Protein AF-A0A7S2PJB1-F1 (afdb_monomer_lite)

Structure (mmCIF, N/CA/C/O backbone):
data_AF-A0A7S2PJB1-F1
#
_entry.id   AF-A0A7S2PJB1-F1
#
loop_
_atom_site.group_PDB
_atom_site.id
_atom_site.type_symbol
_atom_site.label_atom_id
_atom_site.label_alt_id
_atom_site.label_comp_id
_a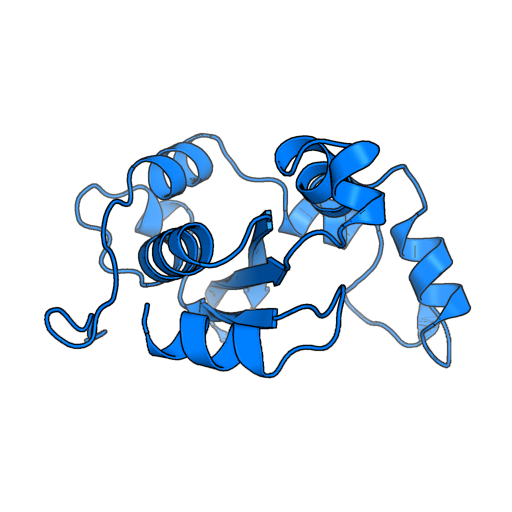tom_site.label_asym_id
_atom_site.label_entity_id
_atom_site.label_seq_id
_atom_site.pdbx_PDB_ins_code
_atom_site.Cartn_x
_atom_site.Cartn_y
_atom_site.Cartn_z
_atom_site.occupancy
_atom_site.B_iso_or_equiv
_atom_site.auth_seq_id
_atom_site.auth_comp_id
_atom_site.auth_asym_id
_atom_site.auth_atom_id
_atom_site.pdbx_PDB_model_num
ATOM 1 N N . GLN A 1 1 ? -11.283 7.755 9.369 1.00 96.25 1 GLN A N 1
ATOM 2 C CA . GLN A 1 1 ? -11.617 6.335 9.545 1.00 96.25 1 GLN A CA 1
ATOM 3 C C . GLN A 1 1 ? -12.907 6.080 8.795 1.00 96.25 1 GLN A C 1
ATOM 5 O O . GLN A 1 1 ? -12.915 5.329 7.839 1.00 96.25 1 GLN A O 1
ATOM 10 N N . GLU A 1 2 ? -13.939 6.840 9.127 1.00 98.06 2 GLU A N 1
ATOM 11 C CA . GLU A 1 2 ? -15.276 6.902 8.548 1.00 98.06 2 GLU A CA 1
ATOM 12 C C . GLU A 1 2 ? -15.273 6.995 7.019 1.00 98.06 2 GLU A C 1
ATOM 14 O O . GLU A 1 2 ? -16.007 6.259 6.367 1.00 98.06 2 GLU A O 1
ATOM 19 N N . PHE A 1 3 ? -14.406 7.830 6.430 1.00 97.62 3 PHE A N 1
ATOM 20 C CA . PHE A 1 3 ? -14.237 7.865 4.974 1.00 97.62 3 PHE A CA 1
ATOM 21 C C . PHE A 1 3 ? -13.789 6.508 4.409 1.00 97.62 3 PHE A C 1
ATOM 23 O O . PHE A 1 3 ? -14.390 6.017 3.457 1.00 97.62 3 PHE A O 1
ATOM 30 N N . TYR A 1 4 ? -12.770 5.880 5.003 1.00 98.06 4 TYR A N 1
ATOM 31 C CA . TYR A 1 4 ? -12.290 4.569 4.561 1.00 98.06 4 TYR A CA 1
ATOM 32 C C . TYR A 1 4 ? -13.310 3.466 4.847 1.00 98.06 4 TYR A C 1
ATOM 34 O O . TYR A 1 4 ? -13.507 2.604 3.996 1.00 98.06 4 TYR A O 1
ATOM 42 N N . SER A 1 5 ? -14.020 3.520 5.979 1.00 98.25 5 SER A N 1
ATOM 43 C CA . SER A 1 5 ? -15.115 2.595 6.285 1.00 98.25 5 SER A CA 1
ATOM 44 C C . SER A 1 5 ? -16.213 2.689 5.232 1.00 98.25 5 SER A C 1
ATOM 46 O O . SER A 1 5 ? -16.674 1.671 4.728 1.00 98.25 5 SER A O 1
ATOM 48 N N . TYR A 1 6 ? -16.587 3.906 4.830 1.00 98.19 6 TYR A N 1
ATOM 49 C CA . TYR A 1 6 ? -17.536 4.112 3.744 1.00 98.19 6 TYR A CA 1
ATOM 50 C C . TYR A 1 6 ? -16.988 3.612 2.402 1.00 98.19 6 TYR A C 1
ATOM 52 O O . TYR A 1 6 ? -17.703 2.916 1.682 1.00 98.19 6 TYR A O 1
ATOM 60 N N . ALA A 1 7 ? -15.727 3.903 2.074 1.00 97.75 7 ALA A N 1
ATOM 61 C CA . ALA A 1 7 ? -15.087 3.417 0.854 1.00 97.75 7 ALA A CA 1
ATOM 62 C C . ALA A 1 7 ? -15.089 1.880 0.780 1.00 97.75 7 ALA A C 1
ATOM 64 O O . ALA A 1 7 ? -15.421 1.330 -0.267 1.00 97.75 7 ALA A O 1
ATOM 65 N N . ALA A 1 8 ? -14.825 1.191 1.895 1.00 97.50 8 ALA A N 1
ATOM 66 C CA . ALA A 1 8 ? -14.876 -0.267 1.977 1.00 97.50 8 ALA A CA 1
ATOM 67 C C . ALA A 1 8 ? -16.264 -0.827 1.610 1.00 97.50 8 ALA A C 1
ATOM 69 O O . ALA A 1 8 ? -16.343 -1.843 0.928 1.00 97.50 8 ALA A O 1
ATOM 70 N N . THR A 1 9 ? -17.360 -0.131 1.952 1.00 97.31 9 THR A N 1
ATOM 71 C CA . THR A 1 9 ? -18.727 -0.541 1.547 1.00 97.31 9 THR A CA 1
ATOM 72 C C . THR A 1 9 ? -18.995 -0.432 0.043 1.00 97.31 9 THR A C 1
ATOM 74 O O . THR A 1 9 ? -20.016 -0.918 -0.442 1.00 97.31 9 THR A O 1
ATOM 77 N N . ARG A 1 10 ? -18.117 0.250 -0.700 1.00 98.00 10 ARG A N 1
ATOM 78 C CA . ARG A 1 10 ? -18.237 0.462 -2.149 1.00 98.00 10 ARG A CA 1
ATOM 79 C C . ARG A 1 10 ? -17.320 -0.443 -2.964 1.00 98.00 10 ARG A C 1
ATOM 81 O O . ARG A 1 10 ? -17.403 -0.412 -4.189 1.00 98.00 10 ARG A O 1
ATOM 88 N N . LEU A 1 11 ? -16.472 -1.234 -2.312 1.00 97.62 11 LEU A N 1
ATOM 89 C CA . LEU A 1 11 ? -15.641 -2.232 -2.974 1.00 97.62 11 LEU A CA 1
ATOM 90 C C . LEU A 1 11 ? -16.442 -3.518 -3.206 1.00 97.62 11 LEU A C 1
ATOM 92 O O . LEU A 1 11 ? -17.277 -3.905 -2.389 1.00 97.62 11 LEU A O 1
ATOM 96 N N . ASN A 1 12 ? -16.164 -4.197 -4.319 1.00 97.00 12 ASN A N 1
ATOM 97 C CA . ASN A 1 12 ? -16.647 -5.561 -4.532 1.00 97.00 12 ASN A CA 1
ATOM 98 C C . ASN A 1 12 ? -16.002 -6.523 -3.518 1.00 97.00 12 ASN A C 1
ATOM 100 O O . ASN A 1 12 ? -14.987 -6.194 -2.900 1.00 97.00 12 ASN A O 1
ATOM 104 N N . SER A 1 13 ? -16.553 -7.735 -3.386 1.00 94.50 13 SER A N 1
ATOM 105 C CA . SER A 1 13 ? -15.886 -8.816 -2.644 1.00 94.50 13 SER A CA 1
ATOM 106 C C . SER A 1 13 ? -14.473 -9.038 -3.197 1.00 94.50 13 SER A C 1
ATOM 108 O O . SER A 1 13 ? -14.304 -9.141 -4.412 1.00 94.50 13 SER A O 1
ATOM 110 N N . GLY A 1 14 ? -13.465 -9.047 -2.319 1.00 91.88 14 GLY A N 1
ATOM 111 C CA . GLY A 1 14 ? -12.049 -9.117 -2.706 1.00 91.88 14 GLY A CA 1
ATOM 112 C C . GLY A 1 14 ? -11.500 -7.846 -3.370 1.00 91.88 14 GLY A C 1
ATOM 113 O O . GLY A 1 14 ? -10.412 -7.865 -3.937 1.00 91.88 14 GLY A O 1
ATOM 114 N N . GLY A 1 15 ? -12.245 -6.739 -3.341 1.00 96.94 15 GLY A N 1
ATOM 115 C CA . GLY A 1 15 ? -11.804 -5.458 -3.881 1.00 96.94 15 GLY A CA 1
ATOM 116 C C . GLY A 1 15 ? -10.650 -4.851 -3.080 1.00 96.94 15 GLY A C 1
ATOM 117 O O . GLY A 1 15 ? -10.554 -5.020 -1.864 1.00 96.94 15 GLY A O 1
ATOM 118 N N . VAL A 1 16 ? -9.796 -4.100 -3.777 1.00 97.88 16 VAL A N 1
ATOM 119 C CA . VAL A 1 16 ? -8.575 -3.504 -3.223 1.00 97.88 16 VAL A CA 1
ATOM 120 C C . VAL A 1 16 ? -8.668 -1.981 -3.267 1.00 97.88 16 VAL A C 1
ATOM 122 O O . VAL A 1 16 ? -9.065 -1.398 -4.276 1.00 97.88 16 VAL A O 1
ATOM 125 N N . PHE A 1 17 ? -8.273 -1.333 -2.175 1.00 98.56 17 PHE A N 1
ATOM 126 C CA . PHE A 1 17 ? -8.084 0.108 -2.071 1.00 98.56 17 PHE A CA 1
ATOM 127 C C . PHE A 1 17 ? -6.590 0.435 -2.047 1.00 98.56 17 PHE A C 1
ATOM 129 O O . PHE A 1 17 ? -5.814 -0.222 -1.357 1.00 98.56 17 PHE A O 1
ATOM 136 N N . VAL A 1 18 ? -6.176 1.475 -2.771 1.00 98.44 18 VAL A N 1
ATOM 137 C CA . VAL A 1 18 ? -4.796 1.976 -2.741 1.00 98.44 18 VAL A CA 1
ATOM 138 C C . VAL A 1 18 ? -4.823 3.494 -2.659 1.00 98.44 18 VAL A C 1
ATOM 140 O O . VAL A 1 18 ? -5.546 4.145 -3.412 1.00 98.44 18 VAL A O 1
ATOM 143 N N . THR A 1 19 ? -4.011 4.069 -1.772 1.00 98.31 19 THR A N 1
ATOM 144 C CA . THR A 1 19 ? -3.825 5.522 -1.682 1.00 98.31 19 THR A CA 1
ATOM 145 C C . THR A 1 19 ? -2.351 5.888 -1.590 1.00 98.31 19 THR A C 1
ATOM 147 O O . THR A 1 19 ? -1.558 5.188 -0.960 1.00 98.31 19 THR A O 1
ATOM 150 N N . GLN A 1 20 ? -1.991 7.028 -2.184 1.00 97.25 20 GLN A N 1
ATOM 151 C CA . GLN A 1 20 ? -0.754 7.720 -1.827 1.00 97.25 20 GLN A CA 1
ATOM 152 C C . GLN A 1 20 ? -0.825 8.164 -0.360 1.00 97.25 20 GLN A C 1
ATOM 154 O O . GLN A 1 20 ? -1.911 8.458 0.149 1.00 97.25 20 GLN A O 1
ATOM 159 N N . ALA A 1 21 ? 0.320 8.203 0.309 1.00 95.69 21 ALA A N 1
ATOM 160 C CA . ALA A 1 21 ? 0.399 8.433 1.743 1.00 95.69 21 ALA A CA 1
ATOM 161 C C . ALA A 1 21 ? 1.606 9.300 2.146 1.00 95.69 21 ALA A C 1
ATOM 163 O O . ALA A 1 21 ? 2.157 9.152 3.234 1.00 95.69 21 ALA A O 1
ATOM 164 N N . GLY A 1 22 ? 1.999 10.230 1.272 1.00 93.94 22 GLY A N 1
ATOM 165 C CA . GLY A 1 22 ? 2.991 11.259 1.579 1.00 93.94 22 GLY A CA 1
ATOM 166 C C . GLY A 1 22 ? 4.434 10.764 1.673 1.00 93.94 22 GLY A C 1
ATOM 167 O O . GLY A 1 22 ? 4.820 9.761 1.080 1.00 93.94 22 GLY A O 1
ATOM 168 N N . VAL A 1 23 ? 5.262 11.508 2.404 1.00 93.38 23 VAL A N 1
ATOM 169 C CA . VAL A 1 23 ? 6.697 11.226 2.552 1.00 93.38 23 VAL A CA 1
ATOM 170 C C . VAL A 1 23 ? 6.923 9.953 3.374 1.00 93.38 23 VAL A C 1
ATOM 172 O O . VAL A 1 23 ? 6.441 9.845 4.499 1.00 93.38 23 VAL A O 1
ATOM 175 N N . ALA A 1 24 ? 7.725 9.031 2.837 1.00 93.62 24 ALA A N 1
ATOM 176 C CA . ALA A 1 24 ? 8.105 7.760 3.464 1.00 93.62 24 ALA A CA 1
ATOM 177 C C . ALA A 1 24 ? 9.627 7.640 3.677 1.00 93.62 24 ALA A C 1
ATOM 179 O O . ALA A 1 24 ? 10.188 6.543 3.705 1.00 93.62 24 ALA A O 1
ATOM 180 N N . GLU A 1 25 ? 10.319 8.775 3.790 1.00 89.31 25 GLU A N 1
ATOM 181 C CA . GLU A 1 25 ? 11.775 8.829 3.909 1.00 89.31 25 GLU A CA 1
ATOM 182 C C . GLU A 1 25 ? 12.245 8.353 5.300 1.00 89.31 25 GLU A C 1
ATOM 184 O O . GLU A 1 25 ? 11.933 9.028 6.286 1.00 89.31 25 GLU A O 1
ATOM 189 N N . PRO A 1 26 ? 13.026 7.251 5.413 1.00 81.50 26 PRO A N 1
ATOM 190 C CA . PRO A 1 26 ? 13.442 6.642 6.679 1.00 81.50 26 PRO A CA 1
ATOM 191 C C . PRO A 1 26 ? 13.983 7.614 7.725 1.00 81.50 26 PRO A C 1
ATOM 193 O O . PRO A 1 26 ? 13.657 7.482 8.902 1.00 81.50 26 PRO A O 1
ATOM 196 N N . VAL A 1 27 ? 14.792 8.591 7.305 1.00 79.75 27 VAL A N 1
ATOM 197 C CA . VAL A 1 27 ? 15.393 9.582 8.211 1.00 79.75 27 VAL A CA 1
ATOM 198 C C . VAL A 1 27 ? 14.327 10.465 8.855 1.00 79.75 27 VAL A C 1
ATOM 200 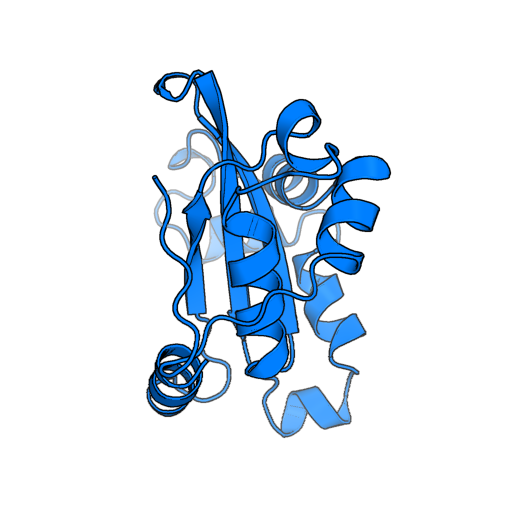O O . VAL A 1 27 ? 14.442 10.786 10.029 1.00 79.75 27 VAL A O 1
ATOM 203 N N . ILE A 1 28 ? 13.279 10.823 8.113 1.00 79.19 28 ILE A N 1
ATOM 204 C CA . ILE A 1 28 ? 12.200 11.697 8.585 1.00 79.19 28 ILE A CA 1
ATOM 205 C C . ILE A 1 28 ? 11.216 10.899 9.444 1.00 79.19 28 ILE A C 1
ATOM 207 O O . ILE A 1 28 ? 10.797 11.356 10.510 1.00 79.19 28 ILE A O 1
ATOM 211 N N . ILE A 1 29 ? 10.860 9.689 9.009 1.00 81.44 29 ILE A N 1
ATOM 212 C CA . ILE A 1 29 ? 9.869 8.853 9.702 1.00 81.44 29 ILE A CA 1
ATOM 213 C C . ILE A 1 29 ? 10.403 8.206 10.980 1.00 81.44 29 ILE A C 1
ATOM 215 O O . ILE A 1 29 ? 9.621 7.881 11.863 1.00 81.44 29 ILE A O 1
ATOM 219 N N . ALA A 1 30 ? 11.718 8.027 11.116 1.00 76.00 30 ALA A N 1
ATOM 220 C CA . ALA A 1 30 ? 12.318 7.476 12.330 1.00 76.00 30 ALA A CA 1
ATOM 221 C C . ALA A 1 30 ? 12.505 8.515 13.452 1.00 76.00 30 ALA A C 1
ATOM 223 O O . ALA A 1 30 ? 12.976 8.158 14.531 1.00 76.00 30 ALA A O 1
ATOM 224 N N . THR A 1 31 ? 12.164 9.787 13.217 1.00 75.31 31 THR A N 1
ATOM 225 C CA . THR A 1 31 ? 12.192 10.814 14.266 1.00 75.31 31 THR A CA 1
ATOM 226 C C . THR A 1 31 ? 10.966 10.699 15.170 1.00 75.31 31 THR A C 1
ATOM 228 O O . THR A 1 31 ? 9.858 10.463 14.696 1.00 75.31 31 THR A O 1
ATOM 231 N N . GLU A 1 32 ? 11.146 10.913 16.475 1.00 62.62 32 GLU A N 1
ATOM 232 C CA . GLU A 1 32 ? 10.062 10.826 17.473 1.00 62.62 32 GLU A CA 1
ATOM 233 C C . GLU A 1 32 ? 8.923 11.832 17.233 1.00 62.62 32 GLU A C 1
ATOM 235 O O . GLU A 1 32 ? 7.818 11.647 17.728 1.00 62.62 32 GLU A O 1
ATOM 240 N N . HIS A 1 33 ? 9.180 12.875 16.439 1.00 62.19 33 HIS A N 1
ATOM 241 C CA . HIS A 1 33 ? 8.234 13.942 16.114 1.00 62.19 33 HIS A CA 1
ATOM 242 C C . HIS A 1 33 ? 7.797 13.900 14.643 1.00 62.19 33 HIS A C 1
ATOM 244 O O . HIS A 1 33 ? 7.473 14.938 14.062 1.00 62.19 33 HIS A O 1
ATOM 250 N N . SER A 1 34 ? 7.846 12.731 13.993 1.00 69.56 34 SER A N 1
ATOM 251 C CA . SER A 1 34 ? 7.478 12.640 12.582 1.00 69.56 34 SER A CA 1
ATOM 252 C C . SER A 1 34 ? 6.011 13.024 12.365 1.00 69.56 34 SER A C 1
ATOM 254 O O . SER A 1 34 ? 5.087 12.284 12.696 1.00 69.56 34 SER A O 1
ATOM 256 N N . ASN A 1 35 ? 5.792 14.170 11.723 1.00 74.25 35 ASN A N 1
ATOM 257 C CA . ASN A 1 35 ? 4.467 14.629 11.302 1.00 74.25 35 ASN A CA 1
ATOM 258 C C . ASN A 1 35 ? 4.099 14.152 9.888 1.00 74.25 35 ASN A C 1
ATOM 260 O O . ASN A 1 35 ? 3.168 14.671 9.277 1.00 74.25 35 ASN A O 1
ATOM 264 N N . THR A 1 36 ? 4.816 13.158 9.354 1.00 87.56 36 THR A N 1
ATOM 265 C CA . THR A 1 36 ? 4.435 12.531 8.081 1.00 87.56 36 THR A CA 1
ATOM 266 C C . THR A 1 36 ? 3.086 11.833 8.225 1.00 87.56 36 THR A C 1
ATOM 268 O O . THR A 1 36 ? 2.742 11.338 9.299 1.00 87.56 36 THR A O 1
ATOM 271 N N . CYS A 1 37 ? 2.306 11.785 7.147 1.00 91.56 37 CYS A N 1
ATOM 272 C CA . CYS A 1 37 ? 0.993 11.144 7.161 1.00 91.56 37 CYS A CA 1
ATOM 273 C C . CYS A 1 37 ? 1.043 9.639 6.874 1.00 91.56 37 CYS A C 1
ATOM 275 O O . CYS A 1 37 ? 0.021 8.980 7.038 1.00 91.56 37 CYS A O 1
ATOM 277 N N . TRP A 1 38 ? 2.195 9.079 6.480 1.00 94.31 38 TRP A N 1
ATOM 278 C CA . TRP A 1 38 ? 2.272 7.686 6.035 1.00 94.31 38 TRP A CA 1
ATOM 279 C C . TRP A 1 38 ? 1.853 6.698 7.125 1.00 94.31 38 TRP A C 1
ATOM 281 O O . TRP A 1 38 ? 0.980 5.864 6.886 1.00 94.31 38 TRP A O 1
ATOM 291 N N . GLY A 1 39 ? 2.409 6.838 8.333 1.00 94.19 39 GLY A N 1
ATOM 292 C CA . GLY A 1 39 ? 2.054 5.989 9.471 1.00 94.19 39 GLY A CA 1
ATOM 293 C C . GLY A 1 39 ? 0.608 6.188 9.930 1.00 94.19 39 GLY A C 1
ATOM 294 O O . GLY A 1 39 ? -0.106 5.206 10.107 1.00 94.19 39 GLY A O 1
ATOM 295 N N . ALA A 1 40 ? 0.123 7.431 9.994 1.00 94.75 40 ALA A N 1
ATOM 296 C CA . ALA A 1 40 ? -1.257 7.716 10.382 1.00 94.75 40 ALA A CA 1
ATOM 297 C C . ALA A 1 40 ? -2.284 7.172 9.370 1.00 94.75 40 ALA A C 1
ATOM 299 O O . ALA A 1 40 ? -3.316 6.619 9.754 1.00 94.75 40 ALA A O 1
ATOM 300 N N . ILE A 1 41 ? -2.006 7.281 8.066 1.00 97.06 41 ILE A N 1
ATOM 301 C CA . ILE A 1 41 ? -2.841 6.692 7.009 1.00 97.06 41 ILE A CA 1
ATOM 302 C C . ILE A 1 41 ? -2.808 5.167 7.109 1.00 97.06 41 ILE A C 1
ATOM 304 O O . ILE A 1 41 ? -3.870 4.547 7.080 1.00 97.06 41 ILE A O 1
ATOM 308 N N . ASN A 1 42 ? -1.621 4.574 7.281 1.00 97.12 42 ASN A N 1
ATOM 309 C CA . ASN A 1 42 ? -1.460 3.135 7.477 1.00 97.12 42 ASN A CA 1
ATOM 310 C C . ASN A 1 42 ? -2.284 2.641 8.674 1.00 97.12 42 ASN A C 1
ATOM 312 O O . ASN A 1 42 ? -3.105 1.741 8.521 1.00 97.12 42 ASN A O 1
ATOM 316 N N . ARG A 1 43 ? -2.148 3.291 9.836 1.00 97.19 43 ARG A N 1
ATOM 317 C CA . ARG A 1 43 ? -2.896 2.956 11.052 1.00 97.19 43 ARG A CA 1
ATOM 318 C C . ARG A 1 43 ? -4.402 3.143 10.886 1.00 97.19 43 ARG A C 1
ATOM 320 O O . ARG A 1 43 ? -5.192 2.353 11.397 1.00 97.19 43 ARG A O 1
ATOM 327 N N . THR A 1 44 ? -4.820 4.177 10.162 1.00 97.94 44 THR A N 1
ATOM 328 C CA . THR A 1 44 ? -6.246 4.423 9.925 1.00 97.94 44 THR A CA 1
ATOM 329 C C . THR A 1 44 ? -6.853 3.370 9.003 1.00 97.94 44 THR A C 1
ATOM 331 O O . THR A 1 44 ? -7.962 2.913 9.277 1.00 97.94 44 THR A O 1
ATOM 334 N N . LEU A 1 45 ? -6.147 2.949 7.952 1.00 98.44 45 LEU A N 1
ATOM 335 C CA . LEU A 1 45 ? -6.590 1.847 7.094 1.00 98.44 45 LEU A CA 1
ATOM 336 C C . LEU A 1 45 ? -6.627 0.516 7.858 1.00 98.44 45 LEU A C 1
ATOM 338 O O . LEU A 1 45 ? -7.592 -0.224 7.706 1.00 98.44 45 LEU A O 1
ATOM 342 N N . ASP A 1 46 ? -5.650 0.263 8.729 1.00 98.06 46 ASP A N 1
ATOM 343 C CA . ASP A 1 46 ? -5.567 -0.939 9.580 1.00 98.06 46 ASP A CA 1
ATOM 344 C C . ASP A 1 46 ? -6.741 -1.055 10.566 1.00 98.06 46 ASP A C 1
ATOM 346 O O . ASP A 1 46 ? -7.161 -2.143 10.938 1.00 98.06 46 ASP A O 1
ATOM 350 N N . SER A 1 47 ? -7.360 0.070 10.933 1.00 98.00 47 SER A N 1
ATOM 351 C CA . SER A 1 47 ? -8.592 0.067 11.735 1.00 98.00 47 SER A CA 1
ATOM 352 C C . SER A 1 47 ? -9.871 -0.267 10.951 1.00 98.00 47 SER A C 1
ATOM 354 O O . SER A 1 47 ? -10.947 -0.324 11.546 1.00 98.00 47 SER A O 1
ATOM 356 N N . VAL A 1 48 ? -9.784 -0.411 9.624 1.00 98.31 48 VAL A N 1
ATOM 357 C CA . VAL A 1 48 ? -10.938 -0.563 8.721 1.00 98.31 48 VAL A CA 1
ATOM 358 C C . VAL A 1 48 ? -10.861 -1.829 7.869 1.00 98.31 48 VAL A C 1
ATOM 360 O O . VAL A 1 48 ? -11.906 -2.413 7.580 1.00 98.31 48 VAL A O 1
ATOM 363 N N . PHE A 1 49 ? -9.664 -2.226 7.440 1.00 98.31 49 PHE A N 1
ATOM 364 C CA . PHE A 1 49 ? -9.444 -3.349 6.532 1.00 98.31 49 PHE A CA 1
ATOM 365 C C . PHE A 1 49 ? -8.736 -4.514 7.224 1.00 98.31 49 PHE A C 1
ATOM 367 O O . PHE A 1 49 ? -7.901 -4.291 8.094 1.00 98.31 49 PHE A O 1
ATOM 374 N N . ASP A 1 50 ? -9.016 -5.744 6.787 1.00 96.38 50 ASP A N 1
ATOM 375 C CA . ASP A 1 50 ? -8.357 -6.946 7.318 1.00 96.38 50 ASP A CA 1
ATOM 376 C C . ASP A 1 50 ? -6.850 -6.956 7.021 1.00 96.38 50 ASP A C 1
ATOM 378 O O . ASP A 1 50 ? -6.048 -7.390 7.847 1.00 96.38 50 ASP A O 1
ATOM 382 N N . CYS A 1 51 ? -6.476 -6.541 5.807 1.00 97.88 51 CYS A N 1
ATOM 383 C CA . CYS A 1 51 ? -5.116 -6.612 5.284 1.00 97.88 51 CYS A CA 1
ATOM 384 C C . CYS A 1 51 ? -4.636 -5.217 4.888 1.00 97.88 51 CYS A C 1
ATOM 386 O O . CYS A 1 51 ? -5.282 -4.551 4.074 1.00 97.88 51 CYS A O 1
ATOM 388 N N . VAL A 1 52 ? -3.482 -4.793 5.419 1.00 98.25 52 VAL A N 1
ATOM 389 C CA . VAL A 1 52 ? -2.875 -3.486 5.127 1.00 98.25 52 VAL A CA 1
ATOM 390 C C . VAL A 1 52 ? -1.381 -3.618 4.840 1.00 98.25 52 VAL A C 1
ATOM 392 O O . VAL A 1 52 ? -0.590 -4.164 5.616 1.00 98.25 52 VAL A O 1
ATOM 395 N N . ILE A 1 53 ? -0.982 -3.104 3.680 1.00 98.12 53 ILE A N 1
ATOM 396 C CA . ILE A 1 53 ? 0.364 -3.240 3.134 1.00 98.12 53 ILE A CA 1
ATOM 397 C C . ILE A 1 53 ? 0.878 -1.849 2.758 1.00 98.12 53 ILE A C 1
ATOM 399 O O . ILE A 1 53 ? 0.607 -1.354 1.658 1.00 98.12 53 ILE A O 1
ATOM 403 N N . PRO A 1 54 ? 1.624 -1.191 3.660 1.00 97.75 54 PRO A N 1
ATOM 404 C CA . PRO A 1 54 ? 2.368 0.001 3.299 1.00 97.75 54 PRO A CA 1
ATOM 405 C C . PRO A 1 54 ? 3.517 -0.379 2.358 1.00 97.75 54 PRO A C 1
ATOM 407 O O . PRO A 1 54 ? 4.104 -1.456 2.481 1.00 97.75 54 PRO A O 1
ATOM 410 N N . TYR A 1 55 ? 3.860 0.518 1.438 1.00 98.00 55 TYR A N 1
ATOM 411 C CA . TYR A 1 55 ? 5.030 0.417 0.560 1.00 98.00 55 TYR A CA 1
ATOM 412 C C . TYR A 1 55 ? 5.513 1.815 0.165 1.00 98.00 55 TYR A C 1
ATOM 414 O O . TYR A 1 55 ? 4.788 2.797 0.324 1.00 98.00 55 TYR A O 1
ATOM 422 N N . TYR A 1 56 ? 6.740 1.935 -0.337 1.00 97.31 56 TYR A N 1
ATOM 423 C CA . TYR A 1 56 ? 7.230 3.196 -0.899 1.00 97.31 56 TYR A CA 1
ATOM 424 C C . TYR A 1 56 ? 7.961 2.972 -2.216 1.00 97.31 56 TYR A C 1
ATOM 426 O O . TYR A 1 56 ? 8.470 1.888 -2.482 1.00 97.31 56 TYR A O 1
ATOM 434 N N . ALA A 1 57 ? 8.089 4.032 -3.008 1.00 96.88 57 ALA A N 1
ATOM 435 C CA . ALA A 1 57 ? 8.985 4.083 -4.158 1.00 96.88 57 ALA A CA 1
ATOM 436 C C . ALA A 1 57 ? 9.839 5.354 -4.101 1.00 96.88 57 ALA A C 1
ATOM 438 O O . ALA A 1 57 ? 9.392 6.390 -3.607 1.00 96.88 57 ALA A O 1
ATOM 439 N N . GLN A 1 58 ? 11.066 5.290 -4.617 1.00 95.12 58 GLN A N 1
ATOM 440 C CA . GLN A 1 58 ? 11.889 6.485 -4.795 1.00 95.12 58 GLN A CA 1
ATOM 441 C C . GLN A 1 58 ? 11.327 7.311 -5.956 1.00 95.12 58 GLN A C 1
ATOM 443 O O . GLN A 1 58 ? 11.334 6.856 -7.098 1.00 95.12 58 GLN A O 1
ATOM 448 N N . VAL A 1 59 ? 10.893 8.543 -5.685 1.00 95.94 59 VAL A N 1
ATOM 449 C CA . VAL A 1 59 ? 10.429 9.474 -6.722 1.00 95.94 59 VAL A CA 1
ATOM 450 C C . VAL A 1 59 ? 11.454 10.594 -6.843 1.00 95.94 59 VAL A C 1
ATOM 452 O O . VAL A 1 59 ? 11.528 11.486 -6.000 1.00 95.94 59 VAL A O 1
ATOM 455 N N . LEU A 1 60 ? 12.284 10.540 -7.889 1.00 93.31 60 LEU A N 1
ATOM 456 C CA . LEU A 1 60 ? 13.462 11.411 -8.016 1.00 93.31 60 LEU A CA 1
ATOM 457 C C . LEU A 1 60 ? 13.117 12.903 -8.010 1.00 93.31 60 LEU A C 1
ATOM 459 O O . LEU A 1 60 ? 13.800 13.682 -7.353 1.00 93.31 60 LEU A O 1
ATOM 463 N N . SER A 1 61 ? 12.038 13.301 -8.684 1.00 96.38 61 SER A N 1
ATOM 464 C CA . SER A 1 61 ? 11.583 14.695 -8.709 1.00 96.38 61 SER A CA 1
ATOM 465 C C . SER A 1 61 ? 11.047 15.190 -7.362 1.00 96.38 61 SER A C 1
ATOM 467 O O . SER A 1 61 ? 10.983 16.398 -7.156 1.00 96.38 61 SER A O 1
ATOM 469 N N . PHE A 1 62 ? 10.680 14.289 -6.444 1.00 93.81 62 PHE A N 1
ATOM 470 C CA . PHE A 1 62 ? 10.271 14.636 -5.077 1.00 93.81 62 PHE A CA 1
ATOM 471 C C . PHE A 1 62 ? 11.462 14.666 -4.111 1.00 93.81 62 PHE A C 1
ATOM 473 O O . PHE A 1 62 ? 11.315 15.089 -2.968 1.00 93.81 62 PHE A O 1
ATOM 480 N N . GLY A 1 63 ? 12.642 14.219 -4.554 1.00 91.88 63 GLY A N 1
ATOM 481 C CA . GLY A 1 63 ? 13.857 14.199 -3.742 1.00 91.88 63 GLY A CA 1
ATOM 482 C C . GLY A 1 63 ? 13.887 13.116 -2.659 1.00 91.88 63 GLY A C 1
ATOM 483 O O . GLY A 1 63 ? 14.739 13.185 -1.780 1.00 91.88 63 GLY A O 1
ATOM 484 N N . GLY A 1 64 ? 13.000 12.115 -2.701 1.00 91.56 64 GLY A N 1
ATOM 485 C CA . GLY A 1 64 ? 12.919 11.097 -1.650 1.00 91.56 64 GLY A CA 1
ATOM 486 C C . GLY A 1 64 ? 11.921 9.976 -1.925 1.00 91.56 64 GLY A C 1
ATOM 487 O O . GLY A 1 64 ? 11.335 9.872 -3.010 1.00 91.56 64 GLY A O 1
ATOM 488 N N . LYS A 1 65 ? 11.728 9.129 -0.914 1.00 94.81 65 LYS A N 1
ATOM 489 C CA . LYS A 1 65 ? 10.730 8.055 -0.940 1.00 94.81 65 LYS A CA 1
ATOM 490 C C . LYS A 1 65 ? 9.319 8.597 -0.736 1.00 94.81 65 LYS A C 1
ATOM 492 O O . LYS A 1 65 ? 9.041 9.276 0.255 1.00 94.81 65 LYS A O 1
ATOM 497 N N . TRP A 1 66 ? 8.419 8.233 -1.644 1.00 96.62 66 TRP A N 1
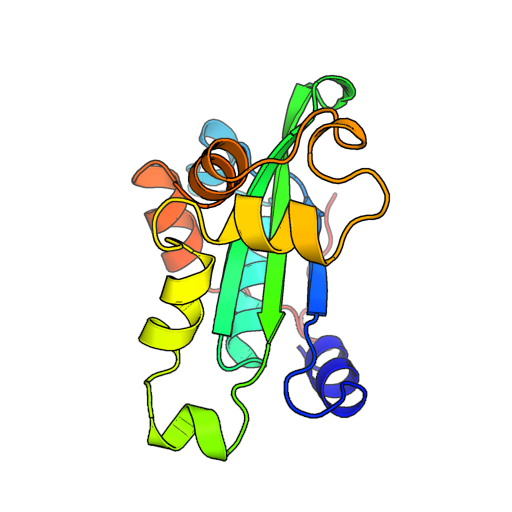ATOM 498 C CA . TRP A 1 66 ? 6.988 8.501 -1.532 1.00 96.62 66 TRP A CA 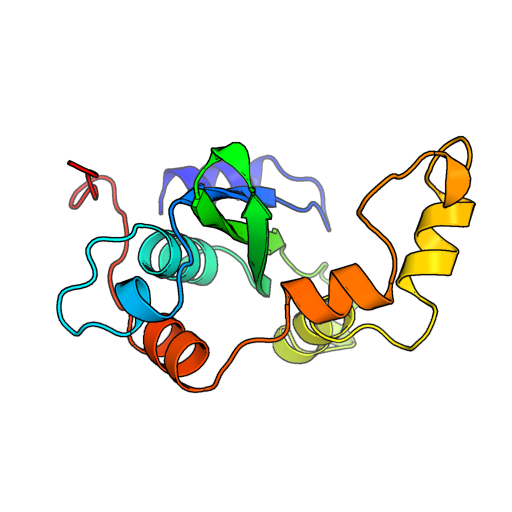1
ATOM 499 C C . TRP A 1 66 ? 6.240 7.232 -1.136 1.00 96.62 66 TRP A C 1
ATOM 501 O O . TRP A 1 66 ? 6.430 6.176 -1.744 1.00 96.62 66 TRP A O 1
ATOM 511 N N . GLY A 1 67 ? 5.429 7.346 -0.093 1.00 97.00 67 GLY A N 1
ATOM 512 C CA . GLY A 1 67 ? 4.672 6.271 0.518 1.00 97.00 67 GLY A CA 1
ATOM 513 C C . GLY A 1 67 ? 3.317 6.065 -0.134 1.00 97.00 67 GLY A C 1
ATOM 514 O O . GLY A 1 67 ? 2.669 6.993 -0.622 1.00 97.00 67 GLY A O 1
ATOM 515 N N . TYR A 1 68 ? 2.878 4.822 -0.078 1.00 98.38 68 TYR A N 1
ATOM 516 C CA . TYR A 1 68 ? 1.565 4.355 -0.475 1.00 98.38 68 TYR A CA 1
ATOM 517 C C . TYR A 1 68 ? 1.094 3.321 0.546 1.00 98.38 68 TYR A C 1
ATOM 519 O O . TYR A 1 68 ? 1.895 2.763 1.307 1.00 98.38 68 TYR A O 1
ATOM 527 N N . VAL A 1 69 ? -0.210 3.064 0.569 1.00 98.50 69 VAL A N 1
ATOM 528 C CA . VAL A 1 69 ? -0.797 1.983 1.360 1.00 98.50 69 VAL A CA 1
ATOM 529 C C . VAL A 1 69 ? -1.844 1.271 0.516 1.00 98.50 69 VAL A C 1
ATOM 531 O O . VAL A 1 69 ? -2.763 1.906 -0.006 1.00 98.50 69 VAL A O 1
ATOM 534 N N . MET A 1 70 ? -1.680 -0.043 0.377 1.00 98.56 70 MET A N 1
ATOM 535 C CA . MET A 1 70 ? -2.677 -0.960 -0.165 1.00 98.56 70 MET A CA 1
ATOM 536 C C . MET A 1 70 ? -3.482 -1.552 0.992 1.00 98.56 70 MET A C 1
ATOM 538 O O . MET A 1 70 ? -2.905 -1.917 2.014 1.00 98.56 70 MET A O 1
ATOM 542 N N . ALA A 1 71 ? -4.797 -1.656 0.835 1.00 98.56 71 ALA A N 1
ATOM 543 C CA . ALA A 1 71 ? -5.681 -2.244 1.828 1.00 98.56 71 ALA A CA 1
ATOM 544 C C . ALA A 1 71 ? -6.810 -3.039 1.164 1.00 98.56 71 ALA A C 1
ATOM 546 O O . ALA A 1 71 ? -7.357 -2.616 0.145 1.00 98.56 71 ALA A O 1
ATOM 547 N N . PHE A 1 72 ? -7.159 -4.189 1.728 1.00 98.06 72 PHE A N 1
ATOM 548 C CA . PHE A 1 72 ? -8.245 -5.030 1.228 1.00 98.06 72 PHE A CA 1
ATOM 549 C C . PHE A 1 72 ? -8.813 -5.913 2.338 1.00 98.06 72 PHE A C 1
ATOM 551 O O . PHE A 1 72 ? -8.163 -6.164 3.352 1.00 98.06 72 PHE A O 1
ATOM 558 N N . ASN A 1 73 ? -10.044 -6.378 2.135 1.00 97.06 73 ASN A N 1
ATOM 559 C CA . ASN A 1 73 ? -10.681 -7.354 3.012 1.00 97.06 73 ASN A CA 1
ATOM 560 C C . ASN A 1 73 ? -10.595 -8.737 2.386 1.00 97.06 73 ASN A C 1
ATOM 562 O O . ASN A 1 73 ? -10.758 -8.887 1.172 1.00 97.06 73 ASN A O 1
ATOM 566 N N . GLN A 1 74 ? -10.373 -9.744 3.221 1.00 93.75 74 GLN A N 1
ATOM 567 C CA . GLN A 1 74 ? -10.450 -11.122 2.773 1.00 93.75 74 GLN A CA 1
ATOM 568 C C . GLN A 1 74 ? -11.909 -11.455 2.432 1.00 93.75 74 GLN A C 1
ATOM 570 O O . GLN A 1 74 ? -12.850 -11.029 3.105 1.00 93.75 74 GLN A O 1
ATOM 575 N N . THR A 1 75 ? -12.099 -12.235 1.374 1.00 92.38 75 THR A N 1
ATOM 576 C CA . THR A 1 75 ? -13.391 -12.875 1.096 1.00 92.38 75 THR A CA 1
ATOM 577 C C . THR A 1 75 ? -13.689 -13.929 2.163 1.00 92.38 75 THR A C 1
ATOM 579 O O . THR A 1 75 ? -12.759 -14.468 2.768 1.00 92.38 75 THR A O 1
ATOM 582 N N . GLU A 1 76 ? -14.964 -14.268 2.359 1.00 88.56 76 GLU A N 1
ATOM 583 C CA . GLU A 1 76 ? -15.372 -15.326 3.298 1.00 88.56 76 GLU A CA 1
ATOM 584 C C . GLU A 1 76 ? -14.629 -16.648 3.044 1.00 88.56 76 GLU A C 1
ATOM 586 O O . GLU A 1 76 ? -14.140 -17.271 3.981 1.00 88.56 76 GLU A O 1
ATOM 591 N N . GLU A 1 77 ? -14.451 -17.023 1.774 1.00 86.81 77 GLU A N 1
ATOM 592 C CA . GLU A 1 77 ? -13.708 -18.221 1.362 1.00 86.81 77 GLU A CA 1
ATOM 593 C C . GLU A 1 77 ? -12.235 -18.138 1.795 1.00 86.81 77 GLU A C 1
ATOM 595 O O . GLU A 1 77 ? -11.745 -18.991 2.535 1.00 86.81 77 GLU A O 1
ATOM 600 N N . SER A 1 78 ? -11.548 -17.047 1.442 1.00 84.69 78 SER A N 1
ATOM 601 C CA . SER A 1 78 ? -10.132 -16.858 1.793 1.00 84.69 78 SER A CA 1
ATOM 602 C C . SER A 1 78 ? -9.868 -16.733 3.301 1.00 84.69 78 SER A C 1
ATOM 604 O O . S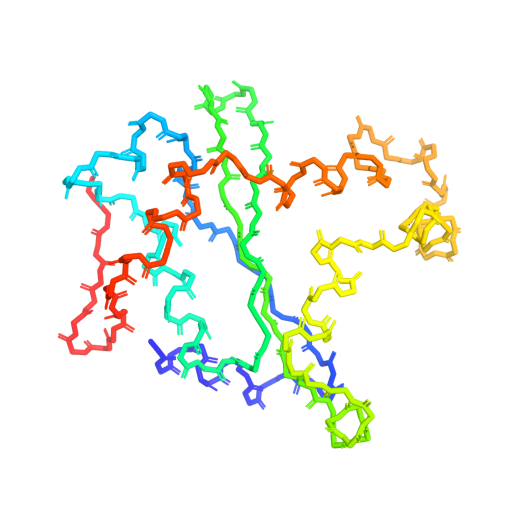ER A 1 78 ? -8.774 -17.078 3.752 1.00 84.69 78 SER A O 1
ATOM 606 N N . ARG A 1 79 ? -10.851 -16.264 4.091 1.00 86.25 79 ARG A N 1
ATOM 607 C CA . ARG A 1 79 ? -10.754 -16.177 5.562 1.00 86.25 79 ARG A CA 1
ATOM 608 C C . ARG A 1 79 ? -10.728 -17.554 6.218 1.00 86.25 79 ARG A C 1
ATOM 610 O O . ARG A 1 79 ? -10.117 -17.712 7.271 1.00 86.25 79 ARG A O 1
ATOM 617 N N . CYS A 1 80 ? -11.392 -18.547 5.624 1.00 79.50 80 CYS A N 1
ATOM 618 C CA . CYS A 1 80 ? -11.355 -19.922 6.120 1.00 79.50 80 CYS A CA 1
ATOM 619 C C . CYS A 1 80 ? -10.021 -20.617 5.819 1.00 79.50 80 CYS A C 1
ATOM 621 O O . CYS A 1 80 ? -9.624 -21.520 6.554 1.00 79.50 80 CYS A O 1
ATOM 623 N N . GLU A 1 81 ? -9.337 -20.206 4.751 1.00 85.88 81 GLU A N 1
ATOM 624 C CA . GLU A 1 81 ? -8.105 -20.842 4.277 1.00 85.88 81 GLU A CA 1
ATOM 625 C C . GLU A 1 81 ? -6.839 -20.254 4.907 1.00 85.88 81 GLU A C 1
ATOM 627 O O . GLU A 1 81 ? -5.851 -20.965 5.095 1.00 85.88 81 GLU A O 1
ATOM 632 N N . SER A 1 82 ? -6.851 -18.960 5.236 1.00 89.25 82 SER A N 1
ATOM 633 C CA . SER A 1 82 ? -5.662 -18.246 5.701 1.00 89.25 82 SER A CA 1
ATOM 634 C C . SER A 1 82 ? -5.998 -17.072 6.618 1.00 89.25 82 SER A C 1
ATOM 636 O O . SER A 1 82 ? -7.047 -16.436 6.498 1.00 89.25 82 SER A O 1
ATOM 638 N N . SER A 1 83 ? -5.082 -16.751 7.533 1.00 93.38 83 SER A N 1
ATOM 639 C CA . SER A 1 83 ? -5.187 -15.542 8.352 1.00 93.38 83 SER A CA 1
ATOM 640 C C . SER A 1 83 ? -4.917 -14.273 7.534 1.00 93.38 83 SER A C 1
ATOM 642 O O . SER A 1 83 ? -4.250 -14.318 6.500 1.00 93.38 83 SER A O 1
ATOM 644 N N . SER A 1 84 ? -5.360 -13.117 8.032 1.00 92.25 84 SER A N 1
ATOM 645 C CA . SER A 1 84 ? -5.099 -11.817 7.394 1.00 92.25 84 SER A CA 1
ATOM 646 C C . SER A 1 84 ? -3.607 -11.513 7.239 1.00 92.25 84 SER A C 1
ATOM 648 O O . SER A 1 84 ? -3.184 -10.949 6.232 1.00 92.25 84 SER A O 1
ATOM 650 N N . GLU A 1 85 ? -2.784 -11.946 8.196 1.00 92.00 85 GLU A N 1
ATOM 651 C CA . GLU A 1 85 ? -1.325 -11.841 8.115 1.00 92.00 85 GLU A CA 1
ATOM 652 C C . GLU A 1 85 ? -0.763 -12.709 6.979 1.00 92.00 85 GLU A C 1
ATOM 654 O O . GLU A 1 85 ? 0.128 -12.277 6.252 1.00 92.00 85 GLU A O 1
ATOM 659 N N . GLN A 1 86 ? -1.280 -13.927 6.788 1.00 92.38 86 GLN A N 1
ATOM 660 C CA . GLN A 1 86 ? -0.862 -14.794 5.682 1.00 92.38 86 GLN A CA 1
ATOM 661 C C . GLN A 1 86 ? -1.278 -14.204 4.329 1.00 92.38 86 GLN A C 1
ATOM 663 O O . GLN A 1 86 ? -0.437 -14.105 3.437 1.00 92.38 86 GLN A O 1
ATOM 668 N N . ALA A 1 87 ? -2.522 -13.737 4.212 1.00 93.75 87 ALA A N 1
ATOM 669 C CA . ALA A 1 87 ? -3.028 -13.081 3.009 1.00 93.75 87 ALA A CA 1
ATOM 670 C C . ALA A 1 87 ? -2.253 -11.791 2.685 1.00 93.75 87 ALA A C 1
ATOM 672 O O . ALA A 1 87 ? -1.889 -11.541 1.539 1.00 93.75 87 ALA A O 1
ATOM 673 N N . SER A 1 88 ? -1.923 -10.987 3.698 1.00 94.44 88 SER A N 1
ATOM 674 C CA . SER A 1 88 ? -1.085 -9.795 3.525 1.00 94.44 88 SER A CA 1
ATOM 675 C C . SER A 1 88 ? 0.337 -10.154 3.089 1.00 94.44 88 SER A C 1
ATOM 677 O O . SER A 1 88 ? 0.932 -9.456 2.267 1.00 94.44 88 SER A O 1
ATOM 679 N N . ASN A 1 89 ? 0.902 -11.242 3.623 1.00 93.81 89 ASN A N 1
ATOM 680 C CA . ASN A 1 89 ? 2.259 -11.672 3.293 1.00 93.81 89 ASN A CA 1
ATOM 681 C C . ASN A 1 89 ? 2.399 -12.225 1.876 1.00 93.81 89 ASN A C 1
ATOM 683 O O . ASN A 1 89 ? 3.480 -12.079 1.311 1.00 93.81 89 ASN A O 1
ATOM 687 N N . GLU A 1 90 ? 1.338 -12.771 1.280 1.00 93.62 90 GLU A N 1
ATOM 688 C CA . GLU A 1 90 ? 1.344 -13.178 -0.132 1.00 93.62 90 GLU A CA 1
ATOM 689 C C . GLU A 1 90 ? 1.708 -12.015 -1.065 1.00 93.62 90 GLU A C 1
ATOM 691 O O . GLU A 1 90 ? 2.411 -12.208 -2.052 1.00 93.62 90 GLU A O 1
ATOM 696 N N . TRP A 1 91 ? 1.303 -10.794 -0.712 1.00 95.12 91 TRP A N 1
ATOM 697 C CA . TRP A 1 91 ? 1.618 -9.590 -1.479 1.00 95.12 91 TRP A CA 1
ATOM 698 C C . TRP A 1 91 ? 2.816 -8.830 -0.918 1.00 95.12 91 TRP A C 1
ATOM 700 O O . TRP A 1 91 ? 3.579 -8.242 -1.668 1.00 95.12 91 TRP A O 1
ATOM 710 N N . ARG A 1 92 ? 3.046 -8.842 0.400 1.00 95.31 92 ARG A N 1
ATOM 711 C CA . ARG A 1 92 ? 4.224 -8.179 0.985 1.00 95.31 92 ARG A CA 1
ATOM 712 C C . ARG A 1 92 ? 5.522 -8.892 0.602 1.00 95.31 92 ARG A C 1
ATOM 714 O O . ARG A 1 92 ? 6.552 -8.239 0.448 1.00 95.31 92 ARG A O 1
ATOM 721 N N . ARG A 1 93 ? 5.488 -10.221 0.511 1.00 94.94 93 ARG A N 1
ATOM 722 C CA . ARG A 1 93 ? 6.615 -11.101 0.183 1.00 94.94 93 ARG A CA 1
ATOM 723 C C . ARG A 1 93 ? 6.135 -12.180 -0.786 1.00 94.94 93 ARG A C 1
ATOM 725 O O . ARG A 1 93 ? 5.993 -13.338 -0.384 1.00 94.94 93 ARG A O 1
ATOM 732 N N . PRO A 1 94 ? 5.847 -11.792 -2.036 1.00 94.75 94 PRO A N 1
ATOM 733 C CA . PRO A 1 94 ? 5.352 -12.728 -3.025 1.00 94.75 94 PRO A CA 1
ATOM 734 C C . PRO A 1 94 ? 6.376 -13.827 -3.280 1.00 94.75 94 PRO A C 1
ATOM 736 O O . PRO A 1 94 ? 7.581 -13.633 -3.124 1.00 94.75 94 PRO A O 1
ATOM 739 N N . ARG A 1 95 ? 5.873 -14.997 -3.681 1.00 94.75 95 ARG A N 1
ATOM 740 C CA . ARG A 1 95 ? 6.725 -16.082 -4.173 1.00 94.75 95 ARG A CA 1
ATOM 741 C C . ARG A 1 95 ? 7.483 -15.606 -5.410 1.00 94.75 95 ARG A C 1
ATOM 743 O O . ARG A 1 95 ? 6.918 -14.878 -6.227 1.00 94.75 95 ARG A O 1
ATOM 750 N N . ASP A 1 96 ? 8.718 -16.065 -5.556 1.00 94.81 96 ASP A N 1
ATOM 751 C CA . ASP A 1 96 ? 9.593 -15.716 -6.674 1.00 94.81 96 ASP A CA 1
ATOM 752 C C . ASP A 1 96 ? 8.870 -15.878 -8.025 1.00 94.81 96 ASP A C 1
ATOM 754 O O . ASP A 1 96 ? 8.234 -16.903 -8.290 1.00 94.81 96 ASP A O 1
ATOM 758 N N . GLY A 1 97 ? 8.933 -14.837 -8.859 1.00 95.56 97 GLY A N 1
ATOM 759 C CA . GLY A 1 97 ? 8.319 -14.791 -10.190 1.00 95.56 97 GLY A CA 1
ATOM 760 C C . GLY A 1 97 ? 6.793 -14.632 -10.228 1.00 95.56 97 GLY A C 1
ATOM 761 O O . GLY A 1 97 ? 6.238 -14.495 -11.316 1.00 95.56 97 GLY A O 1
ATOM 762 N N . LEU A 1 98 ? 6.088 -14.617 -9.086 1.00 97.31 98 LEU A N 1
ATOM 763 C CA . LEU A 1 98 ? 4.626 -14.441 -9.063 1.00 97.31 98 LEU A CA 1
ATOM 764 C C . LEU A 1 98 ? 4.206 -13.111 -9.701 1.00 97.31 98 LEU A C 1
ATOM 766 O O . LEU A 1 98 ? 3.288 -13.077 -10.515 1.00 97.31 98 LEU A O 1
ATOM 770 N N . ILE A 1 99 ? 4.872 -12.019 -9.323 1.00 98.00 99 ILE A N 1
ATOM 771 C CA . ILE A 1 99 ? 4.538 -10.679 -9.815 1.00 98.00 99 ILE A CA 1
ATOM 772 C C . ILE A 1 99 ? 4.840 -10.558 -11.310 1.00 98.00 99 ILE A C 1
ATOM 774 O O . ILE A 1 99 ? 3.999 -10.046 -12.042 1.00 98.00 99 ILE A O 1
ATOM 778 N N . ASP A 1 100 ? 5.973 -11.080 -11.778 1.00 98.19 100 ASP A N 1
ATOM 779 C CA . ASP A 1 100 ? 6.340 -11.035 -13.199 1.00 98.19 100 ASP A CA 1
ATOM 780 C C . ASP A 1 100 ? 5.365 -11.846 -14.057 1.00 98.19 100 ASP A C 1
ATOM 782 O O . ASP A 1 100 ? 4.913 -11.378 -15.101 1.00 98.19 100 ASP A O 1
ATOM 786 N N . ALA A 1 101 ? 4.946 -13.019 -13.571 1.00 98.25 101 ALA A N 1
ATOM 787 C CA . ALA A 1 101 ? 3.920 -13.819 -14.231 1.00 98.25 101 ALA A CA 1
ATOM 788 C C . ALA A 1 101 ? 2.580 -13.068 -14.330 1.00 98.25 101 ALA A C 1
ATOM 790 O O . ALA A 1 101 ? 1.945 -13.078 -15.383 1.00 98.25 101 ALA A O 1
ATOM 791 N N . LEU A 1 102 ? 2.162 -12.380 -13.259 1.00 98.19 102 LEU A N 1
ATOM 792 C CA . LEU A 1 102 ? 0.946 -11.561 -13.268 1.00 98.19 102 LEU A CA 1
ATOM 793 C C . LEU A 1 102 ? 1.068 -10.350 -14.199 1.00 98.19 102 LEU A C 1
ATOM 795 O O . LEU A 1 102 ? 0.085 -9.984 -14.841 1.00 98.19 102 LEU A O 1
ATOM 799 N N . ILE A 1 103 ? 2.244 -9.725 -14.284 1.00 98.38 103 ILE A N 1
ATOM 800 C CA . ILE A 1 103 ? 2.498 -8.624 -15.218 1.00 98.38 103 ILE A CA 1
ATOM 801 C C . ILE A 1 103 ? 2.332 -9.122 -16.654 1.00 98.38 103 ILE A C 1
ATOM 803 O O . ILE A 1 103 ? 1.579 -8.515 -17.412 1.00 98.38 103 ILE A O 1
ATOM 807 N N . GLU A 1 104 ? 2.961 -10.241 -17.008 1.00 98.25 104 GLU A N 1
ATOM 808 C CA . GLU A 1 104 ? 2.862 -10.812 -18.354 1.00 98.25 104 GLU A CA 1
ATOM 809 C C . GLU A 1 104 ? 1.424 -11.221 -18.704 1.00 98.25 104 GLU A C 1
ATOM 811 O O . GLU A 1 104 ? 0.956 -11.010 -19.822 1.00 98.25 104 GLU A O 1
ATOM 816 N N . GLU A 1 105 ? 0.683 -11.760 -17.734 1.00 98.38 105 GLU A N 1
ATOM 817 C CA . GLU A 1 105 ? -0.700 -12.186 -17.941 1.00 98.38 105 GLU A CA 1
ATOM 818 C C . GLU A 1 105 ? -1.680 -11.005 -18.051 1.00 98.38 105 GLU A C 1
ATOM 820 O O . GLU A 1 105 ? -2.628 -11.048 -18.840 1.00 98.38 105 GLU A O 1
ATOM 825 N N . LYS A 1 106 ? -1.516 -9.969 -17.218 1.00 97.81 106 LYS A N 1
ATOM 826 C CA . LYS A 1 106 ? -2.547 -8.938 -17.002 1.00 97.81 106 LYS A CA 1
ATOM 827 C C . LYS A 1 106 ? -2.232 -7.587 -17.636 1.00 97.81 106 LYS A C 1
ATOM 829 O O . LYS A 1 106 ? -3.158 -6.800 -17.839 1.00 97.81 106 LYS A O 1
ATOM 834 N N . ILE A 1 107 ? -0.972 -7.285 -17.941 1.00 97.81 107 ILE A N 1
ATOM 835 C CA . ILE A 1 107 ? -0.563 -5.994 -18.502 1.00 97.81 107 ILE A CA 1
ATOM 836 C C . ILE A 1 107 ? -0.349 -6.135 -20.006 1.00 97.81 107 ILE A C 1
ATOM 838 O O . ILE A 1 107 ? 0.429 -6.953 -20.482 1.00 97.81 107 ILE A O 1
ATOM 842 N N . THR A 1 108 ? -1.033 -5.301 -20.791 1.00 97.88 108 THR A N 1
ATOM 843 C CA . THR A 1 108 ? -0.837 -5.286 -22.247 1.00 97.88 108 THR A CA 1
ATOM 844 C C . THR A 1 108 ? 0.588 -4.846 -22.582 1.00 97.88 108 THR A C 1
ATOM 846 O O . THR A 1 108 ? 0.983 -3.730 -22.251 1.00 97.88 108 THR A O 1
ATOM 849 N N . GLY A 1 109 ? 1.335 -5.714 -23.269 1.00 96.81 109 GLY A N 1
ATOM 850 C CA . GLY A 1 109 ? 2.760 -5.520 -23.559 1.00 96.81 109 GLY A CA 1
ATOM 851 C C . GLY A 1 109 ? 3.704 -6.077 -22.485 1.00 96.81 109 GLY A C 1
ATOM 852 O O . GLY A 1 109 ? 4.920 -5.948 -22.642 1.00 96.81 109 GLY A O 1
ATOM 853 N N . GLY A 1 110 ? 3.159 -6.700 -21.436 1.00 97.38 110 GLY A N 1
ATOM 854 C CA . GLY A 1 110 ? 3.916 -7.410 -20.411 1.00 97.38 110 GLY A CA 1
ATOM 855 C C . GLY A 1 110 ? 4.930 -6.530 -19.689 1.00 97.38 110 GLY A C 1
ATOM 856 O O . GLY A 1 110 ? 4.741 -5.319 -19.539 1.00 97.38 110 GLY A O 1
ATOM 857 N N . GLU A 1 111 ? 6.036 -7.145 -19.278 1.00 95.31 111 GLU A N 1
ATOM 858 C CA . GLU A 1 111 ? 7.160 -6.466 -18.618 1.00 95.31 111 GLU A CA 1
ATOM 859 C C . GLU A 1 111 ? 7.697 -5.301 -19.468 1.00 95.31 111 GLU A C 1
ATOM 861 O O . GLU A 1 111 ? 7.932 -4.206 -18.963 1.00 95.31 111 GLU A O 1
ATOM 866 N N . SER A 1 112 ? 7.798 -5.493 -20.788 1.00 96.38 112 SER A N 1
ATOM 867 C CA . SER A 1 112 ? 8.380 -4.506 -21.710 1.00 96.38 112 SER A CA 1
ATOM 868 C C . SER A 1 112 ? 7.608 -3.181 -21.791 1.00 96.38 112 SER A C 1
ATOM 870 O O . SER A 1 112 ? 8.158 -2.159 -22.214 1.00 96.38 112 SER A O 1
ATOM 872 N N . ALA A 1 113 ? 6.334 -3.177 -21.383 1.00 97.81 113 ALA A N 1
ATOM 873 C CA . ALA A 1 113 ? 5.523 -1.967 -21.291 1.00 97.81 113 ALA A CA 1
ATOM 874 C C . ALA A 1 113 ? 5.860 -1.119 -20.051 1.00 97.81 113 ALA A C 1
ATOM 876 O O . ALA A 1 113 ? 5.553 0.079 -20.014 1.00 97.81 113 ALA A O 1
ATOM 877 N N . LEU A 1 114 ? 6.483 -1.718 -19.035 1.00 97.88 114 LEU A N 1
ATOM 878 C CA . LEU A 1 114 ? 6.816 -1.083 -17.768 1.00 97.88 114 LEU A CA 1
ATOM 879 C C . LEU A 1 114 ? 8.271 -0.596 -17.777 1.00 97.88 114 LEU A C 1
ATOM 881 O O . LEU A 1 114 ? 9.149 -1.141 -18.431 1.00 97.88 114 LEU A O 1
ATOM 885 N N . ARG A 1 115 ? 8.527 0.504 -17.062 1.00 97.44 115 ARG A N 1
ATOM 886 C CA . ARG A 1 115 ? 9.864 1.132 -16.974 1.00 97.44 115 ARG A CA 1
ATOM 887 C C . ARG A 1 115 ? 10.461 1.113 -15.572 1.00 97.44 115 ARG A C 1
ATOM 889 O O . ARG A 1 115 ? 11.528 1.676 -15.355 1.00 97.44 115 ARG A O 1
ATOM 896 N N . PHE A 1 116 ? 9.709 0.591 -14.614 1.00 96.94 116 PHE A N 1
ATOM 897 C CA . PHE A 1 116 ? 10.030 0.688 -13.194 1.00 96.94 116 PHE A CA 1
ATOM 898 C C . PHE A 1 116 ? 9.585 -0.556 -12.438 1.00 96.94 116 PHE A C 1
ATOM 900 O O . PHE A 1 116 ? 10.340 -1.074 -11.635 1.00 96.94 116 PHE A O 1
ATOM 907 N N . TYR A 1 117 ? 8.353 -1.004 -12.662 1.00 97.88 117 TYR A N 1
ATOM 908 C CA . TYR A 1 117 ? 7.740 -2.030 -11.835 1.00 97.88 117 TYR A CA 1
ATOM 909 C C . TYR A 1 117 ? 7.932 -3.429 -12.428 1.00 97.88 117 TYR A C 1
ATOM 911 O O . TYR A 1 117 ? 7.550 -3.662 -13.570 1.00 97.88 117 TYR A O 1
ATOM 919 N N . GLU A 1 118 ? 8.481 -4.324 -11.613 1.00 97.12 118 GLU A N 1
ATOM 920 C CA . GLU A 1 118 ? 8.727 -5.754 -11.850 1.00 97.12 118 GLU A CA 1
ATOM 921 C C . GLU A 1 118 ? 8.714 -6.475 -10.485 1.00 97.12 118 GLU A C 1
ATOM 923 O O . GLU A 1 118 ? 8.547 -5.823 -9.445 1.00 97.12 118 GLU A O 1
ATOM 928 N N . GLY A 1 119 ? 8.912 -7.790 -10.451 1.00 97.06 119 GLY A N 1
ATOM 929 C CA . GLY A 1 119 ? 8.877 -8.597 -9.232 1.00 97.06 119 GLY A CA 1
ATOM 930 C C . GLY A 1 119 ? 9.909 -8.203 -8.175 1.00 97.06 119 GLY A C 1
ATOM 931 O O . GLY A 1 119 ? 9.541 -7.971 -7.019 1.00 97.06 119 GLY A O 1
ATOM 932 N N . ASP A 1 120 ? 11.175 -8.037 -8.554 1.00 96.50 120 ASP A N 1
ATOM 933 C CA . ASP A 1 120 ? 12.229 -7.622 -7.616 1.00 96.50 120 ASP A CA 1
ATOM 934 C C . ASP A 1 120 ? 11.987 -6.202 -7.087 1.00 96.50 120 ASP A C 1
ATOM 936 O O . ASP A 1 120 ? 12.144 -5.926 -5.890 1.00 96.50 120 ASP A O 1
ATOM 940 N N . THR A 1 121 ? 11.524 -5.301 -7.958 1.00 97.12 121 THR A N 1
ATOM 941 C CA . THR A 1 121 ? 11.151 -3.943 -7.552 1.00 97.12 121 THR A CA 1
ATOM 942 C C . THR A 1 121 ? 9.957 -3.958 -6.596 1.00 97.12 121 THR A C 1
ATOM 944 O O . THR A 1 121 ? 9.994 -3.260 -5.582 1.00 97.12 121 THR A O 1
ATOM 947 N N . HIS A 1 122 ? 8.935 -4.786 -6.841 1.00 97.75 122 HIS A N 1
ATOM 948 C CA . HIS A 1 122 ? 7.805 -4.968 -5.926 1.00 97.75 122 HIS A CA 1
ATOM 949 C C . HIS A 1 122 ? 8.291 -5.377 -4.533 1.00 97.75 122 HIS A C 1
ATOM 951 O O . HIS A 1 122 ? 7.945 -4.727 -3.543 1.00 97.75 122 HIS A O 1
ATOM 957 N N . LEU A 1 123 ? 9.122 -6.421 -4.455 1.00 96.31 123 LEU A N 1
ATOM 958 C CA . LEU A 1 123 ? 9.675 -6.902 -3.192 1.00 96.31 123 LEU A CA 1
ATOM 959 C C . LEU A 1 123 ? 10.496 -5.810 -2.488 1.00 96.31 123 LEU A C 1
ATOM 961 O O . LEU A 1 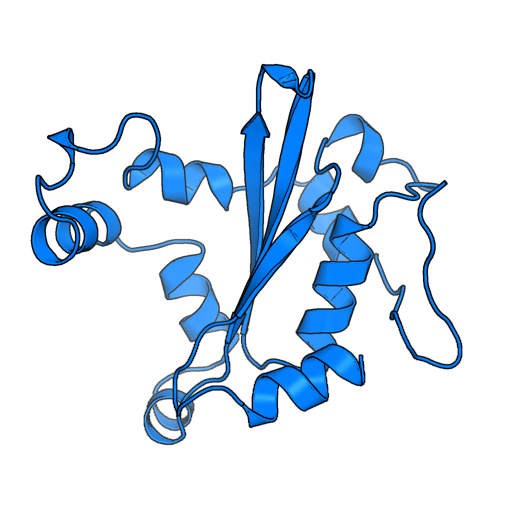123 ? 10.397 -5.633 -1.273 1.00 96.31 123 LEU A O 1
ATOM 965 N N . GLY A 1 124 ? 11.280 -5.036 -3.242 1.00 96.19 124 GLY A N 1
ATOM 966 C CA . GLY A 1 124 ? 12.032 -3.896 -2.720 1.00 96.19 124 GLY A CA 1
ATOM 967 C C . GLY A 1 124 ? 11.142 -2.782 -2.155 1.00 96.19 124 GLY A C 1
ATOM 968 O O . GLY A 1 124 ? 11.466 -2.206 -1.114 1.00 96.19 124 GLY A O 1
ATOM 969 N N . MET A 1 125 ? 10.005 -2.496 -2.797 1.00 97.31 125 MET A N 1
ATOM 970 C CA . MET A 1 125 ? 9.049 -1.464 -2.371 1.00 97.31 125 MET A CA 1
ATOM 971 C C . MET A 1 125 ? 8.363 -1.796 -1.037 1.00 97.31 125 MET A C 1
ATOM 973 O O . MET A 1 125 ? 8.003 -0.880 -0.292 1.00 97.31 125 MET A O 1
ATOM 977 N N . THR A 1 126 ? 8.198 -3.083 -0.718 1.00 96.25 126 THR A N 1
ATOM 978 C CA . THR A 1 126 ? 7.560 -3.579 0.516 1.00 96.25 126 THR A CA 1
ATOM 979 C C . THR A 1 126 ? 8.566 -3.987 1.603 1.00 96.25 126 THR A C 1
ATOM 981 O O . THR A 1 126 ? 8.182 -4.259 2.746 1.00 96.25 126 THR A O 1
ATOM 984 N N . CYS A 1 127 ? 9.867 -4.021 1.291 1.00 93.94 127 CYS A N 1
ATOM 985 C CA . CYS A 1 127 ? 10.924 -4.397 2.228 1.00 93.94 127 CYS A CA 1
ATOM 986 C C . CYS A 1 127 ? 11.558 -3.181 2.913 1.00 93.94 127 CYS A C 1
ATOM 988 O O . CYS A 1 127 ? 12.307 -2.395 2.331 1.00 93.94 127 CYS A O 1
ATOM 990 N N . PHE A 1 128 ? 11.302 -3.058 4.214 1.00 93.00 128 PHE A N 1
ATOM 991 C CA . PHE A 1 128 ? 11.712 -1.898 4.998 1.00 93.00 128 PHE A CA 1
ATOM 992 C C . PHE A 1 128 ? 12.874 -2.166 5.952 1.00 93.00 128 PHE A C 1
ATOM 994 O O . PHE A 1 128 ? 12.958 -3.208 6.615 1.00 93.00 128 PHE A O 1
ATOM 1001 N N . ALA A 1 129 ? 13.705 -1.137 6.133 1.00 92.12 129 ALA A N 1
ATOM 1002 C CA . ALA A 1 129 ? 14.657 -1.075 7.234 1.00 92.12 129 ALA A CA 1
ATOM 1003 C C . ALA A 1 129 ? 13.942 -1.173 8.596 1.00 92.12 129 ALA A C 1
ATOM 1005 O O . ALA A 1 129 ? 12.786 -0.776 8.755 1.00 92.12 129 ALA A O 1
ATOM 1006 N N . LYS A 1 130 ? 14.647 -1.677 9.616 1.00 92.19 130 LYS A N 1
ATOM 1007 C CA . LYS A 1 130 ? 14.074 -1.911 10.953 1.00 92.19 130 LYS A CA 1
ATOM 1008 C C . LYS A 1 130 ? 13.445 -0.655 11.570 1.00 92.19 130 LYS A C 1
ATOM 1010 O O . LYS A 1 130 ? 12.360 -0.754 12.126 1.00 92.19 130 LYS A O 1
ATOM 1015 N N . CYS A 1 131 ? 14.100 0.503 11.467 1.00 90.69 131 CYS A N 1
ATOM 1016 C CA . CYS A 1 131 ? 13.592 1.758 12.034 1.00 90.69 131 CYS A CA 1
ATOM 1017 C C . CYS A 1 131 ? 12.246 2.182 11.430 1.00 90.69 131 CYS A C 1
ATOM 1019 O O . CYS A 1 131 ? 11.374 2.640 12.157 1.00 90.69 131 CYS A O 1
ATOM 1021 N N . VAL A 1 132 ? 12.060 1.963 10.127 1.00 92.00 132 VAL A N 1
ATOM 1022 C CA . VAL A 1 132 ? 10.815 2.260 9.410 1.00 92.00 132 VAL A CA 1
ATOM 1023 C C . VAL A 1 132 ? 9.676 1.384 9.915 1.00 92.00 132 VAL A C 1
ATOM 1025 O O . VAL A 1 132 ? 8.620 1.903 10.256 1.00 92.00 132 VAL A O 1
ATOM 1028 N N . ARG A 1 133 ? 9.908 0.069 10.032 1.00 92.56 133 ARG A N 1
ATOM 1029 C CA . ARG A 1 133 ? 8.899 -0.872 10.552 1.00 92.56 133 ARG A CA 1
ATOM 1030 C C . ARG A 1 133 ? 8.465 -0.506 11.965 1.00 92.56 133 ARG A C 1
ATOM 1032 O O . ARG A 1 133 ? 7.278 -0.381 12.220 1.00 92.56 133 ARG A O 1
ATOM 1039 N N . LEU A 1 134 ? 9.434 -0.245 12.843 1.00 92.00 134 LEU A N 1
ATOM 1040 C CA . LEU A 1 134 ? 9.153 0.164 14.218 1.00 92.00 134 LEU A CA 1
ATOM 1041 C C . LEU A 1 134 ? 8.410 1.504 14.292 1.00 92.00 134 LEU A C 1
ATOM 1043 O O . LEU A 1 134 ? 7.624 1.695 15.208 1.00 92.00 134 LEU A O 1
ATOM 1047 N N . SER A 1 135 ? 8.662 2.434 13.367 1.00 90.88 135 SER A N 1
ATOM 1048 C CA . SER A 1 135 ? 7.925 3.700 13.307 1.00 90.88 135 SER A CA 1
ATOM 1049 C C . SER A 1 135 ? 6.463 3.477 12.905 1.00 90.88 135 SER A C 1
ATOM 1051 O O . SER A 1 135 ? 5.569 3.943 13.603 1.00 90.88 135 SER A O 1
ATOM 1053 N N . LEU A 1 136 ? 6.211 2.675 11.861 1.00 92.12 136 LEU A N 1
ATOM 1054 C CA . LEU A 1 136 ? 4.851 2.309 11.440 1.00 92.12 136 LEU A CA 1
ATOM 1055 C C . LEU A 1 136 ? 4.073 1.568 12.540 1.00 92.12 136 LEU A C 1
ATOM 1057 O O . LEU A 1 136 ? 2.891 1.829 12.720 1.00 92.12 136 LEU A O 1
ATOM 1061 N N . GLU A 1 137 ? 4.731 0.672 13.283 1.00 91.75 137 GLU A N 1
ATOM 1062 C CA . GLU A 1 137 ? 4.132 -0.066 14.410 1.00 91.75 137 GLU A CA 1
ATOM 1063 C C . GLU A 1 137 ? 3.789 0.838 15.607 1.00 91.75 137 GLU A C 1
ATOM 1065 O O . GLU A 1 137 ? 2.857 0.544 16.350 1.00 91.75 137 GLU A O 1
ATOM 1070 N N . ARG A 1 138 ? 4.545 1.924 15.815 1.00 91.62 138 ARG A N 1
ATOM 1071 C CA . ARG A 1 138 ? 4.353 2.870 16.930 1.00 91.62 138 ARG A CA 1
ATOM 1072 C C . ARG A 1 138 ? 3.371 3.992 16.618 1.00 91.62 138 ARG A C 1
ATOM 1074 O O . ARG A 1 138 ? 3.012 4.739 17.524 1.00 91.62 138 ARG A O 1
ATOM 1081 N N . ASP A 1 139 ? 2.995 4.171 15.357 1.00 91.50 139 ASP A N 1
ATOM 1082 C CA . ASP A 1 139 ? 2.094 5.246 14.970 1.00 91.50 139 ASP A CA 1
ATOM 1083 C C . ASP A 1 139 ? 0.653 4.897 15.351 1.00 91.50 139 ASP A C 1
ATOM 1085 O O . ASP A 1 139 ? -0.038 4.133 14.679 1.00 91.50 139 ASP A O 1
ATOM 1089 N N . GLU A 1 140 ? 0.196 5.464 16.461 1.00 92.81 140 GLU A N 1
ATOM 1090 C CA . GLU A 1 140 ? -1.155 5.257 16.985 1.00 92.81 140 GLU A CA 1
ATOM 1091 C C . GLU A 1 140 ? -2.156 6.303 16.474 1.00 92.81 140 GLU A C 1
ATOM 1093 O O . GLU A 1 140 ? -3.334 6.268 16.838 1.00 92.81 140 GLU A O 1
ATOM 1098 N N . ARG A 1 141 ? -1.717 7.250 15.632 1.00 93.12 141 ARG A N 1
ATOM 1099 C CA . ARG A 1 141 ? -2.556 8.364 15.186 1.00 93.12 141 ARG A CA 1
ATOM 1100 C C . ARG A 1 141 ? -3.657 7.856 14.263 1.00 93.12 141 ARG A C 1
ATOM 1102 O O . ARG A 1 141 ? -3.414 7.444 13.130 1.00 93.12 141 ARG A O 1
ATOM 1109 N N . LEU A 1 142 ? -4.889 7.939 14.748 1.00 94.94 142 LEU A N 1
ATOM 1110 C CA . LEU A 1 142 ? -6.083 7.559 14.012 1.00 94.94 142 LEU A CA 1
ATOM 1111 C C . LEU A 1 142 ? -6.769 8.806 13.454 1.00 94.94 142 LEU A C 1
ATOM 1113 O O . LEU A 1 142 ? -7.221 9.660 14.212 1.00 94.94 142 LEU A O 1
ATOM 1117 N N . MET A 1 143 ? -6.875 8.908 12.130 1.00 95.38 143 MET A N 1
ATOM 1118 C CA . MET A 1 143 ? -7.608 10.002 11.494 1.00 95.38 143 MET A CA 1
ATOM 1119 C C . MET A 1 143 ? -9.104 9.750 11.662 1.00 95.38 143 MET A C 1
ATOM 1121 O O . MET A 1 143 ? -9.604 8.769 11.114 1.00 95.38 143 MET A O 1
ATOM 1125 N N . THR A 1 144 ? -9.834 10.623 12.350 1.00 96.62 144 THR A N 1
ATOM 1126 C CA . THR A 1 144 ? -11.306 10.556 12.448 1.00 96.62 144 THR A CA 1
ATOM 1127 C C . THR A 1 144 ? -11.938 11.885 12.051 1.00 96.62 144 THR A C 1
ATOM 1129 O O . THR A 1 144 ? -11.237 12.874 11.844 1.00 96.62 144 THR A O 1
ATOM 1132 N N . THR A 1 145 ? -13.262 11.928 11.916 1.00 94.62 145 THR A N 1
ATOM 1133 C CA . THR A 1 145 ? -13.986 13.186 11.664 1.00 94.62 145 THR A CA 1
ATOM 1134 C C . THR A 1 145 ? -13.825 14.155 12.836 1.00 94.62 145 THR A C 1
ATOM 1136 O O . THR A 1 145 ? -13.724 15.361 12.629 1.00 94.62 145 THR A O 1
ATOM 1139 N N . GLU A 1 146 ? -13.774 13.627 14.061 1.00 94.69 146 GLU A N 1
ATOM 1140 C CA . GLU A 1 146 ? -13.580 14.409 15.288 1.00 94.69 146 GLU A CA 1
ATOM 1141 C C . GLU A 1 146 ? -12.127 14.864 15.469 1.00 94.69 146 GLU A C 1
ATOM 1143 O O . GLU A 1 146 ? -11.885 15.966 15.954 1.00 94.69 146 GLU A O 1
ATOM 1148 N N . ASN A 1 147 ? -11.165 14.037 15.045 1.00 92.88 147 ASN A N 1
ATOM 1149 C CA . ASN A 1 147 ? -9.731 14.310 15.125 1.00 92.88 147 ASN A CA 1
ATOM 1150 C C . ASN A 1 147 ? -9.080 14.172 13.736 1.00 92.88 147 ASN A C 1
ATOM 1152 O O . ASN A 1 147 ? -8.373 13.192 13.466 1.00 92.88 147 ASN A O 1
ATOM 1156 N N . PRO A 1 148 ? -9.330 15.126 12.819 1.00 91.06 148 PRO A N 1
ATOM 1157 C CA . PRO A 1 148 ? -8.693 15.120 11.512 1.00 91.06 148 PRO A CA 1
ATOM 1158 C C . PRO A 1 148 ? -7.204 15.451 11.646 1.00 91.06 148 PRO A C 1
ATOM 1160 O O . PRO A 1 148 ? -6.804 16.321 12.420 1.00 91.06 148 PRO A O 1
ATOM 1163 N N . ILE A 1 149 ? -6.374 14.784 10.846 1.00 86.62 149 ILE A N 1
ATOM 1164 C CA . ILE A 1 149 ? -4.948 15.101 10.744 1.00 86.62 149 ILE A CA 1
ATOM 1165 C C . ILE A 1 149 ? -4.742 15.985 9.522 1.00 86.62 149 ILE A C 1
ATOM 1167 O O . ILE A 1 149 ? -5.086 15.602 8.403 1.00 86.62 149 ILE A O 1
ATOM 1171 N N . PHE A 1 150 ? -4.149 17.152 9.747 1.00 80.00 150 PHE A N 1
ATOM 1172 C CA . PHE A 1 150 ? -3.736 18.071 8.697 1.00 80.00 150 PHE A CA 1
ATOM 1173 C C . PHE A 1 150 ? -2.218 18.039 8.548 1.00 80.00 150 PHE A C 1
ATOM 1175 O O . PHE A 1 150 ? -1.487 17.937 9.532 1.00 80.00 150 PHE A O 1
ATOM 1182 N N . MET A 1 151 ? -1.760 18.128 7.304 1.00 68.94 151 MET A N 1
ATOM 1183 C CA . MET A 1 151 ? -0.351 18.308 6.973 1.00 68.94 151 MET A CA 1
ATOM 1184 C C . MET A 1 151 ? -0.119 19.797 6.717 1.00 68.94 151 MET A C 1
ATOM 1186 O O . MET A 1 151 ? -0.883 20.397 5.959 1.00 68.94 151 MET A O 1
ATOM 1190 N N . TYR A 1 152 ? 0.902 20.367 7.353 1.00 55.09 152 TYR A N 1
ATOM 1191 C CA . TYR A 1 152 ? 1.338 21.754 7.171 1.00 55.09 152 TYR A CA 1
ATOM 1192 C C . TYR A 1 152 ? 2.711 21.795 6.511 1.00 55.09 152 TYR A C 1
ATOM 1194 O O . TYR A 1 152 ? 3.521 20.885 6.808 1.00 55.09 152 TYR A O 1
#

pLDDT: mean 93.2, std 7.43, range [55.09, 98.56]

InterPro domains:
  IPR029063 S-adenosyl-L-methionine-dependent methyltransferase superfamily [G3DSA:3.40.50.150] (1-152)
  IPR029063 S-adenosyl-L-methionine-dependent methyltransferase superfamily [SSF53335] (1-75)
  IPR030374 Polyamine biosynthesis domain [PS51006] (1-73)

Secondary structure (DSSP, 8-state):
-HHHHHHHTTSPTT-EEEEEEEE--HHHHTSTT---HHHHHHHHHHTT-SEEEEEEEEEGGGTEEEEEEEEEPPPHHHHHHS-HHHHHHHHHSPPTTHHHHHHHHHSTTTGGG-SS-SHHHHHHHH---HHHHHHHHH------SSS-----

Foldseek 3Di:
DVVLLVVQVVADAFGKDKDWFFALALVQLLDPPRLGRQLQVQLQLVVRAQAKAKFWDADVVVVHITIMMMGHHHGPVRVVVDHNVVVNCCQLPNDPCPQQVCQQVPPVVGPNVDDQDDDVSSNVRRDDDPSSVVSSVPPNNHADPVRHRDDD

Radius of gyration: 16.15 Å; chains: 1; bounding box: 34×43×41 Å

Sequence (152 aa):
QEFYSYAATRLNSGGVFVTQAGVAEPVIIATEHSNTCWGAINRTLDSVFDCVIPYYAQVLSFGGKWGYVMAFNQTEESRCESSSEQASNEWRRPRDGLIDALIEEKITGGESALRFYEGDTHLGMTCFAKCVRLSLERDERLMTTENPIFMY

Organism: NCBI:txid163516